Protein AF-A0A392NZS8-F1 (afdb_monomer)

Mean predicted aligned error: 3.99 Å

pLDDT: mean 92.88, std 8.16, range [54.19, 98.12]

Organism: NCBI:txid97028

Sequence (76 aa):
MNLEAIVTNYPYRKNLPKEDIAKEKQTRLALIDFLRGLVEFDPAKRWSPFQASKHPFITGEPFTHPYRPSPETPYI

Foldseek 3Di:
DDPLCCLQVDDDDPPDDPVVVVVSNQLSVQVSLLVCLQVPPPPVSRDDPVQSCPGCNNVVDGDDDRDDGDPDDPPD

InterPro domains:
  IPR011009 Protein kinase-like domain superfamily [SSF56112] (26-74)

Nearest PDB structures (foldseek):
  7ncf-assembly1_A  TM=8.836E-01  e=6.297E-02  Homo sapiens
  6p5s-assembly1_A  TM=8.984E-01  e=9.034E-02  Homo sapiens
  7o7i-assembly1_A  TM=9.120E-01  e=2.512E-01  Homo sapiens
  7q4a-assembly1_B  TM=8.194E-01  e=3.827E-01  Toxoplasma gondii
  4n4s-assembly1_A  TM=5.284E-01  e=2.785E+00  Rattus norvegicus

Secondary structure (DSSP, 8-state):
--HHHHHHHSPPPTT--HHHHHHHHHHHHHHHHHHHHHT-SSTTTSPPHHHHHTSHHHH-----S---PPPPPP--

Radius of gyration: 14.61 Å; Cα contacts (8 Å, |Δi|>4): 55; chains: 1; bounding box: 24×27×50 Å

Structure (mmCIF, N/CA/C/O backbone):
data_AF-A0A392NZS8-F1
#
_entry.id   AF-A0A392NZS8-F1
#
loop_
_atom_site.group_PDB
_atom_site.id
_atom_site.type_symbol
_atom_site.label_atom_id
_atom_site.label_alt_id
_atom_site.label_comp_id
_atom_site.label_asym_id
_atom_site.label_entity_id
_atom_site.label_seq_id
_atom_site.pdbx_PDB_ins_code
_atom_site.Cartn_x
_atom_site.Cartn_y
_atom_site.Cartn_z
_atom_site.occupancy
_atom_site.B_iso_or_equiv
_atom_site.auth_seq_id
_atom_site.auth_comp_id
_atom_site.auth_asym_id
_atom_site.auth_atom_id
_atom_site.pdbx_PDB_model_num
ATOM 1 N N . MET A 1 1 ? 2.507 -18.430 7.911 1.00 69.31 1 MET A N 1
ATOM 2 C CA . MET A 1 1 ? 2.292 -17.011 8.269 1.00 69.31 1 MET A CA 1
ATOM 3 C C . MET A 1 1 ? 2.437 -16.201 6.986 1.00 69.31 1 MET A C 1
ATOM 5 O O . MET A 1 1 ? 3.435 -16.399 6.310 1.00 69.31 1 MET A O 1
ATOM 9 N N . ASN A 1 2 ? 1.437 -15.408 6.590 1.00 89.06 2 ASN A N 1
ATOM 10 C CA . ASN A 1 2 ? 1.475 -14.593 5.364 1.00 89.06 2 ASN A CA 1
ATOM 11 C C . ASN A 1 2 ? 1.521 -13.091 5.715 1.00 89.06 2 ASN A C 1
ATOM 13 O O . ASN A 1 2 ? 1.272 -12.721 6.863 1.00 89.06 2 ASN A O 1
ATOM 17 N N . LEU A 1 3 ? 1.857 -12.240 4.739 1.00 89.75 3 LEU A N 1
ATOM 18 C CA . LEU A 1 3 ? 1.994 -10.789 4.934 1.00 89.75 3 LEU A CA 1
ATOM 19 C C . LEU A 1 3 ? 0.737 -10.159 5.552 1.00 89.75 3 LEU A C 1
ATOM 21 O O . LEU A 1 3 ? 0.841 -9.377 6.493 1.00 89.75 3 LEU A O 1
ATOM 25 N N . GLU A 1 4 ? -0.443 -10.540 5.056 1.00 92.75 4 GLU A N 1
ATOM 26 C CA . GLU A 1 4 ? -1.724 -10.046 5.569 1.00 92.75 4 GLU A CA 1
ATOM 27 C C . GLU A 1 4 ? -1.866 -10.314 7.062 1.00 92.75 4 GLU A C 1
ATOM 29 O O . GLU A 1 4 ? -2.064 -9.377 7.826 1.00 92.75 4 GLU A O 1
ATOM 34 N N . ALA A 1 5 ? -1.677 -11.563 7.494 1.00 94.12 5 ALA A N 1
ATOM 35 C CA . ALA A 1 5 ? -1.809 -11.938 8.895 1.00 94.12 5 ALA A CA 1
ATOM 36 C C . ALA A 1 5 ? -0.808 -11.205 9.800 1.00 94.12 5 ALA A C 1
ATOM 38 O O . ALA A 1 5 ? -1.140 -10.909 10.945 1.00 94.12 5 ALA A O 1
ATOM 39 N N . ILE A 1 6 ? 0.401 -10.907 9.313 1.00 94.31 6 ILE A N 1
ATOM 40 C CA . ILE A 1 6 ? 1.405 -10.154 10.082 1.00 94.31 6 ILE A CA 1
ATOM 41 C C . ILE A 1 6 ? 0.920 -8.721 10.316 1.00 94.31 6 ILE A C 1
ATOM 43 O O . ILE A 1 6 ? 0.932 -8.242 11.449 1.00 94.31 6 ILE A O 1
ATOM 47 N N . VAL A 1 7 ? 0.460 -8.045 9.262 1.00 95.12 7 VAL A N 1
ATOM 48 C CA . VAL A 1 7 ? 0.055 -6.635 9.338 1.00 95.12 7 VAL A CA 1
ATOM 49 C C . VAL A 1 7 ? -1.286 -6.476 10.061 1.00 95.12 7 VAL A C 1
ATOM 51 O O . VAL A 1 7 ? -1.435 -5.594 10.909 1.00 95.12 7 VAL A O 1
ATOM 54 N N . THR A 1 8 ? -2.275 -7.331 9.785 1.00 93.50 8 THR A N 1
ATOM 55 C CA . THR A 1 8 ? -3.608 -7.211 10.397 1.00 93.50 8 THR A CA 1
ATOM 56 C C . THR A 1 8 ? -3.605 -7.564 11.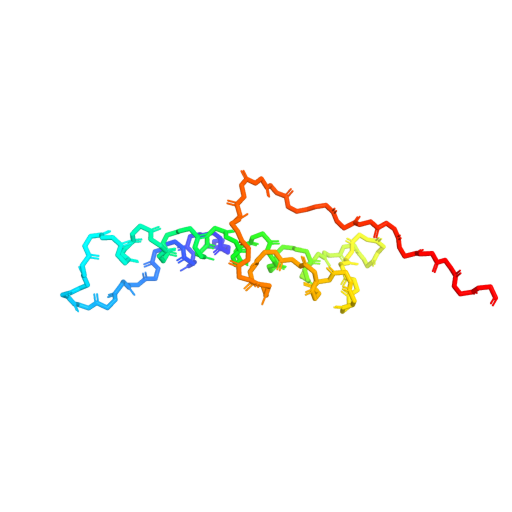877 1.00 93.50 8 THR A C 1
ATOM 58 O O . THR A 1 8 ? -4.347 -6.941 12.633 1.00 93.50 8 THR A O 1
ATOM 61 N N . ASN A 1 9 ? -2.768 -8.515 12.305 1.00 93.56 9 ASN A N 1
ATOM 62 C CA . ASN A 1 9 ? -2.735 -8.978 13.695 1.00 93.56 9 ASN A CA 1
ATOM 63 C C . ASN A 1 9 ? -1.685 -8.266 14.554 1.00 93.56 9 ASN A C 1
ATOM 65 O O . ASN A 1 9 ? -1.589 -8.559 15.746 1.00 93.56 9 ASN A O 1
ATOM 69 N N . TYR A 1 10 ? -0.913 -7.328 13.990 1.00 95.19 10 TYR A N 1
ATOM 70 C CA . TYR A 1 10 ? -0.001 -6.523 14.794 1.00 95.19 10 TYR A CA 1
ATOM 71 C C . TYR A 1 10 ? -0.791 -5.780 15.890 1.00 95.19 10 TYR A C 1
ATOM 73 O O . TYR A 1 10 ? -1.837 -5.191 15.590 1.00 95.19 10 TYR A O 1
ATOM 81 N N . PRO A 1 11 ? -0.361 -5.802 17.161 1.00 95.88 11 PRO A N 1
ATOM 82 C CA . PRO A 1 11 ? -1.123 -5.178 18.236 1.00 95.88 11 PRO A CA 1
ATOM 83 C C . PRO A 1 11 ? -1.325 -3.676 18.007 1.00 95.88 11 PRO A C 1
ATOM 85 O O . PRO A 1 11 ? -0.392 -2.962 17.644 1.00 95.88 11 PRO A O 1
ATOM 88 N N . TYR A 1 12 ? -2.540 -3.186 18.248 1.00 95.38 12 TYR A N 1
ATOM 89 C CA . TYR A 1 12 ? -2.798 -1.747 18.317 1.00 95.38 12 TYR A CA 1
ATOM 90 C C . TYR A 1 12 ? -2.161 -1.158 19.578 1.00 95.38 12 TYR A C 1
ATOM 92 O O . TYR A 1 12 ? -1.969 -1.855 20.583 1.00 95.38 12 TYR A O 1
ATOM 100 N N . ARG A 1 13 ? -1.879 0.151 19.566 1.00 94.44 13 ARG A N 1
ATOM 101 C CA . ARG A 1 13 ? -1.519 0.841 20.812 1.00 94.44 13 ARG A CA 1
ATOM 102 C C . ARG A 1 13 ? -2.695 0.776 21.792 1.00 94.44 13 ARG A C 1
ATOM 104 O O . ARG A 1 13 ? -3.861 0.823 21.403 1.00 94.44 13 ARG A O 1
ATOM 111 N N . LYS A 1 14 ? -2.381 0.660 23.082 1.00 94.00 14 LYS A N 1
ATOM 112 C CA . LYS A 1 14 ? -3.392 0.626 24.147 1.00 94.00 14 LYS A CA 1
ATOM 113 C C . LYS A 1 14 ? -4.136 1.966 24.216 1.00 94.00 14 LYS A C 1
ATOM 115 O O . LYS A 1 14 ? -3.529 3.008 23.993 1.00 94.00 14 LYS A O 1
ATOM 120 N N . ASN A 1 15 ? -5.418 1.922 24.581 1.00 93.69 15 ASN A N 1
ATOM 121 C CA . ASN A 1 15 ? -6.290 3.094 24.768 1.00 93.69 15 ASN A CA 1
ATOM 122 C C . ASN A 1 15 ? -6.479 3.973 23.517 1.00 93.69 15 ASN A C 1
ATOM 124 O O . ASN A 1 15 ? -6.733 5.169 23.639 1.00 93.69 15 ASN A O 1
ATOM 128 N N . LEU A 1 16 ? -6.367 3.393 22.319 1.00 94.19 16 LEU A N 1
ATOM 129 C CA . LEU A 1 16 ? -6.645 4.114 21.081 1.00 94.19 16 LEU A CA 1
ATOM 130 C C . LEU A 1 16 ? -8.159 4.401 20.949 1.00 94.19 16 LEU A C 1
ATOM 132 O O . LEU A 1 16 ? -8.966 3.488 21.169 1.00 94.19 16 LEU A O 1
ATOM 136 N N . PRO A 1 17 ? -8.571 5.622 20.563 1.00 96.94 17 PRO A N 1
ATOM 137 C CA . PRO A 1 17 ? -9.955 5.906 20.199 1.00 96.94 17 PRO A CA 1
ATOM 138 C C . PRO A 1 17 ? -10.456 4.977 19.085 1.00 96.94 17 PRO A C 1
ATOM 140 O O . PRO A 1 17 ? -9.705 4.601 18.186 1.00 96.94 17 PRO A O 1
ATOM 143 N N . LYS A 1 18 ? -11.752 4.635 19.099 1.00 95.00 18 LYS A N 1
ATOM 144 C CA . LYS A 1 18 ? -12.352 3.747 18.080 1.00 95.00 18 LYS A CA 1
ATOM 145 C C . LYS A 1 18 ? -12.160 4.266 16.650 1.00 95.00 18 LYS A C 1
ATOM 147 O O . LYS A 1 18 ? -11.965 3.470 15.737 1.00 95.00 18 LYS A O 1
ATOM 152 N N . GLU A 1 19 ? -12.211 5.584 16.469 1.00 96.00 19 GLU A N 1
ATOM 153 C CA . GLU A 1 19 ? -11.978 6.236 15.178 1.00 96.00 19 GLU A CA 1
ATOM 154 C C . GLU A 1 19 ? -10.547 6.008 14.678 1.00 96.00 19 GLU A C 1
ATOM 156 O O . GLU A 1 19 ? -10.345 5.653 13.519 1.00 96.00 19 GLU A O 1
ATOM 161 N N . ASP A 1 20 ? -9.558 6.122 15.563 1.00 95.69 20 ASP A N 1
ATOM 162 C CA . ASP A 1 20 ? -8.158 5.902 15.210 1.00 95.69 20 ASP A CA 1
ATOM 163 C C . ASP A 1 20 ? -7.877 4.427 14.908 1.00 95.69 20 ASP A C 1
ATOM 165 O O . ASP A 1 20 ? -7.087 4.128 14.017 1.00 95.69 20 ASP A O 1
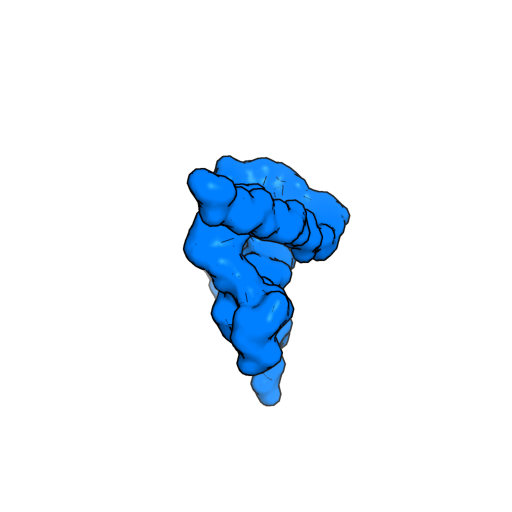ATOM 169 N N . ILE A 1 21 ? -8.581 3.493 15.564 1.00 95.81 21 ILE A N 1
ATOM 170 C CA . ILE A 1 21 ? -8.507 2.061 15.224 1.00 95.81 21 ILE A CA 1
ATOM 171 C C . ILE A 1 21 ? -9.035 1.835 13.804 1.00 95.81 21 ILE A C 1
ATOM 173 O O . ILE A 1 21 ? -8.441 1.079 13.035 1.00 95.81 21 ILE A O 1
ATOM 177 N N . ALA A 1 22 ? -10.143 2.485 13.438 1.00 94.44 22 ALA A N 1
ATOM 178 C CA . ALA A 1 22 ? -10.703 2.385 12.095 1.00 94.44 22 ALA A CA 1
ATOM 179 C C . ALA A 1 22 ? -9.763 2.993 11.039 1.00 94.44 22 ALA A C 1
ATOM 181 O O . ALA A 1 22 ? -9.530 2.364 10.005 1.00 94.44 22 ALA A O 1
ATOM 182 N N . LYS A 1 23 ? -9.168 4.161 11.322 1.00 94.44 23 LYS A N 1
ATOM 183 C CA . LYS A 1 23 ? -8.146 4.787 10.466 1.00 94.44 23 LYS A CA 1
ATOM 184 C C . LYS A 1 23 ? -6.934 3.878 10.296 1.00 94.44 23 LYS A C 1
ATOM 186 O O . LYS A 1 23 ? -6.533 3.605 9.171 1.00 94.44 23 LYS A O 1
ATOM 191 N N . GLU A 1 24 ? -6.394 3.341 11.388 1.00 95.81 24 GLU A N 1
ATOM 192 C CA . GLU A 1 24 ? -5.245 2.439 11.338 1.00 95.81 24 GLU A CA 1
ATOM 193 C C . GLU A 1 24 ? -5.570 1.150 10.574 1.00 95.81 24 GLU A C 1
ATOM 195 O O . GLU A 1 24 ? -4.753 0.691 9.778 1.00 95.81 24 GLU A O 1
ATOM 200 N N . LYS A 1 25 ? -6.774 0.587 10.740 1.00 94.88 25 LYS A N 1
ATOM 201 C CA . LYS A 1 25 ? -7.226 -0.563 9.947 1.00 94.88 25 LYS A CA 1
ATOM 202 C C . LYS A 1 25 ? -7.194 -0.249 8.449 1.00 94.88 25 LYS A C 1
ATOM 204 O O . LYS A 1 25 ? -6.719 -1.082 7.679 1.00 94.88 25 LYS A O 1
ATOM 209 N N . GLN A 1 26 ? -7.633 0.942 8.040 1.00 95.44 26 GLN A N 1
ATOM 210 C CA . GLN A 1 26 ? -7.566 1.366 6.642 1.00 95.44 26 GLN A CA 1
ATOM 211 C C . GLN A 1 26 ? -6.121 1.541 6.162 1.00 95.44 26 GLN A C 1
ATOM 213 O O . GLN A 1 26 ? -5.758 1.047 5.094 1.00 95.44 26 GLN A O 1
ATOM 218 N N . THR A 1 27 ? -5.269 2.160 6.980 1.00 96.25 27 THR A N 1
ATOM 219 C CA . THR A 1 27 ? -3.836 2.315 6.698 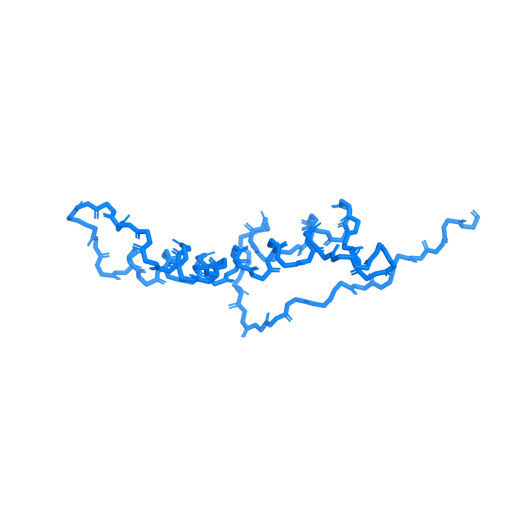1.00 96.25 27 THR A CA 1
ATOM 220 C C . THR A 1 27 ? -3.133 0.966 6.554 1.00 96.25 27 THR A C 1
ATOM 222 O O . THR A 1 27 ? -2.300 0.800 5.669 1.00 96.25 27 THR A O 1
ATOM 225 N N . ARG A 1 28 ? -3.488 -0.031 7.373 1.00 97.31 28 ARG A N 1
ATOM 226 C CA . ARG A 1 28 ? -2.959 -1.400 7.284 1.00 97.31 28 ARG A CA 1
ATOM 227 C C . ARG A 1 28 ? -3.346 -2.081 5.972 1.00 97.31 28 ARG A C 1
ATOM 229 O O . ARG A 1 28 ? -2.505 -2.753 5.383 1.00 97.31 28 ARG A O 1
ATOM 236 N N . LEU A 1 29 ? -4.577 -1.889 5.492 1.00 96.94 29 LEU A N 1
ATOM 237 C CA . LEU A 1 29 ? -4.999 -2.397 4.180 1.00 96.94 29 LEU A CA 1
ATOM 238 C C . LEU A 1 29 ? -4.197 -1.747 3.047 1.00 96.94 29 LEU A C 1
ATOM 240 O O . LEU A 1 29 ? -3.681 -2.456 2.185 1.00 96.94 29 LEU A O 1
ATOM 244 N N . ALA A 1 30 ? -4.021 -0.425 3.101 1.00 97.81 30 ALA A N 1
ATOM 245 C CA . ALA A 1 30 ? -3.203 0.303 2.136 1.00 97.81 30 ALA A CA 1
ATOM 246 C C . ALA A 1 30 ? -1.731 -0.151 2.173 1.00 97.81 30 ALA A C 1
ATOM 248 O O . ALA A 1 30 ? -1.110 -0.314 1.129 1.00 97.81 30 ALA A O 1
ATOM 249 N N . LEU A 1 31 ? -1.172 -0.403 3.362 1.00 98.00 31 LEU A N 1
ATOM 250 C CA . LEU A 1 31 ? 0.193 -0.910 3.525 1.00 98.00 31 LEU A CA 1
ATOM 251 C C . LEU A 1 31 ? 0.371 -2.289 2.880 1.00 98.00 31 LEU A C 1
ATOM 253 O O . LEU A 1 31 ? 1.384 -2.539 2.234 1.00 98.00 31 LEU A O 1
ATOM 257 N N . ILE A 1 32 ? -0.596 -3.192 3.056 1.00 97.44 32 ILE A N 1
ATOM 258 C CA . ILE A 1 32 ? -0.541 -4.530 2.455 1.00 97.44 32 ILE A CA 1
ATOM 259 C C . ILE A 1 32 ? -0.516 -4.428 0.926 1.00 97.44 32 ILE A C 1
ATOM 261 O O . ILE A 1 32 ? 0.316 -5.080 0.295 1.00 97.44 32 ILE A O 1
ATOM 265 N N . ASP A 1 33 ? -1.408 -3.625 0.340 1.00 97.88 33 ASP A N 1
ATOM 266 C CA . ASP A 1 33 ? -1.466 -3.409 -1.112 1.00 97.88 33 ASP A CA 1
ATOM 267 C C . ASP A 1 33 ? -0.161 -2.794 -1.635 1.00 97.88 33 ASP A C 1
ATOM 269 O O . ASP A 1 33 ? 0.441 -3.295 -2.584 1.00 97.88 33 ASP A O 1
ATOM 273 N N . PHE A 1 34 ? 0.351 -1.795 -0.915 1.00 98.12 34 PHE A N 1
ATOM 274 C CA . PHE A 1 34 ? 1.614 -1.142 -1.225 1.00 98.12 34 PHE A CA 1
ATOM 275 C C . PHE A 1 34 ? 2.800 -2.111 -1.245 1.00 98.12 34 PHE A C 1
ATOM 277 O O . PHE A 1 34 ? 3.571 -2.155 -2.204 1.00 98.12 34 PHE A O 1
ATOM 284 N N . LEU A 1 35 ? 2.939 -2.921 -0.192 1.00 97.06 35 LEU A N 1
ATOM 285 C CA . LEU A 1 35 ? 4.019 -3.896 -0.092 1.00 97.06 35 LEU A CA 1
ATOM 286 C C . LEU A 1 35 ? 3.908 -4.963 -1.179 1.00 97.06 35 LEU A C 1
ATOM 288 O O . LEU A 1 35 ? 4.932 -5.325 -1.747 1.00 97.06 35 LEU A O 1
ATOM 292 N N . ARG A 1 36 ? 2.698 -5.428 -1.517 1.00 95.88 36 ARG A N 1
ATOM 293 C CA . ARG A 1 36 ? 2.489 -6.388 -2.614 1.00 95.88 36 ARG A CA 1
ATOM 294 C C . ARG A 1 36 ? 3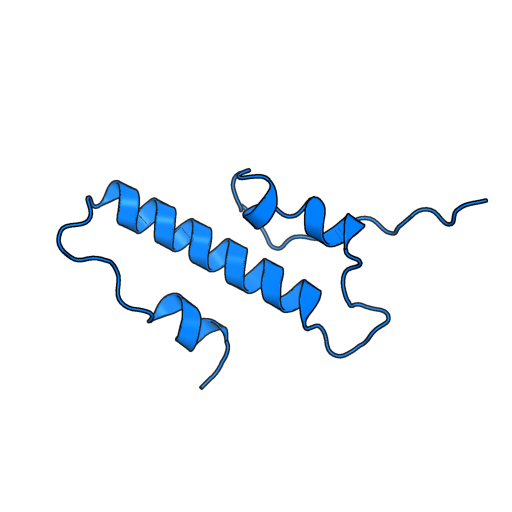.043 -5.880 -3.940 1.00 95.88 36 ARG A C 1
ATOM 296 O O . ARG A 1 36 ? 3.705 -6.643 -4.630 1.00 95.88 36 ARG A O 1
ATOM 303 N N . GLY A 1 37 ? 2.827 -4.607 -4.260 1.00 96.38 37 GLY A N 1
ATOM 304 C CA . GLY A 1 37 ? 3.384 -3.997 -5.465 1.00 96.38 37 GLY A CA 1
ATOM 305 C C . GLY A 1 37 ? 4.912 -3.879 -5.452 1.00 96.38 37 GLY A C 1
ATOM 306 O O . GLY A 1 37 ? 5.563 -4.116 -6.471 1.00 96.38 37 GLY A O 1
ATOM 307 N N . LEU A 1 38 ? 5.502 -3.553 -4.296 1.00 96.44 38 LEU A N 1
ATOM 308 C CA . LEU A 1 38 ? 6.955 -3.397 -4.141 1.00 96.44 38 LEU A CA 1
ATOM 309 C C . LEU A 1 38 ? 7.723 -4.722 -4.109 1.00 96.44 38 LEU A C 1
ATOM 311 O O . LEU A 1 38 ? 8.821 -4.811 -4.658 1.00 96.44 38 LEU A O 1
ATOM 315 N N . VAL A 1 39 ? 7.170 -5.737 -3.446 1.00 94.69 39 VAL A N 1
ATOM 316 C CA . VAL A 1 39 ? 7.789 -7.064 -3.300 1.00 94.69 39 VAL A CA 1
ATOM 317 C C . VAL A 1 39 ? 7.225 -8.087 -4.284 1.00 94.69 39 VAL A C 1
ATOM 319 O O . VAL A 1 39 ? 7.348 -9.291 -4.064 1.00 94.69 39 VAL A O 1
ATOM 322 N N . GLU A 1 40 ? 6.616 -7.620 -5.375 1.00 95.69 40 GLU A N 1
ATOM 323 C CA . GLU A 1 40 ? 6.179 -8.473 -6.476 1.00 95.69 40 GLU A CA 1
ATOM 324 C C . GLU A 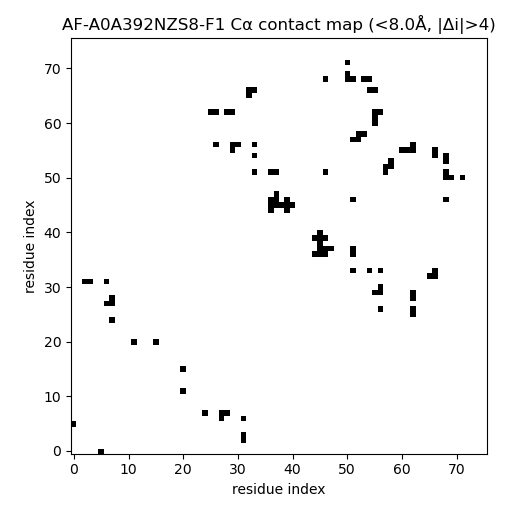1 40 ? 7.375 -9.260 -7.033 1.00 95.69 40 GLU A C 1
ATOM 326 O O . GLU A 1 40 ? 8.473 -8.726 -7.260 1.00 95.69 40 GLU A O 1
ATOM 331 N N . PHE A 1 41 ? 7.166 -10.564 -7.203 1.00 93.94 41 PHE A N 1
ATOM 332 C CA . PHE A 1 41 ? 8.209 -11.502 -7.585 1.00 93.94 41 PHE A CA 1
ATOM 333 C C . PHE A 1 41 ? 8.634 -11.277 -9.034 1.00 93.94 41 PHE A C 1
ATOM 335 O O . PHE A 1 41 ? 9.831 -11.200 -9.316 1.00 93.94 41 PHE A O 1
ATOM 342 N N . ASP A 1 42 ? 7.657 -11.123 -9.928 1.00 95.50 42 ASP A N 1
ATOM 343 C CA . ASP A 1 42 ? 7.899 -10.834 -11.337 1.00 95.50 42 ASP A CA 1
ATOM 344 C C . ASP A 1 42 ? 8.394 -9.382 -11.501 1.00 95.50 42 ASP A C 1
ATOM 346 O O . ASP A 1 42 ? 7.624 -8.441 -11.280 1.00 95.50 42 ASP A O 1
ATOM 350 N N . PRO A 1 43 ? 9.660 -9.151 -11.899 1.00 93.56 43 PRO A N 1
ATOM 351 C CA . PRO A 1 43 ? 10.203 -7.801 -12.019 1.00 93.56 43 PRO A CA 1
ATOM 352 C C . PRO A 1 43 ? 9.468 -6.953 -13.063 1.00 93.56 43 PRO A C 1
ATOM 354 O O . PRO A 1 43 ? 9.490 -5.734 -12.947 1.00 93.56 43 PRO A O 1
ATOM 357 N N . ALA A 1 44 ? 8.794 -7.567 -14.044 1.00 92.00 44 ALA A N 1
ATOM 358 C CA . ALA A 1 44 ? 8.007 -6.838 -15.037 1.00 92.00 44 ALA A CA 1
ATOM 359 C C . ALA A 1 44 ? 6.677 -6.306 -14.472 1.00 92.00 44 ALA A C 1
ATOM 361 O O . ALA A 1 44 ? 6.088 -5.390 -15.043 1.00 92.00 44 ALA A O 1
ATOM 362 N N . LYS A 1 45 ? 6.192 -6.880 -13.364 1.00 92.62 45 LYS A N 1
ATOM 363 C CA . LYS A 1 45 ? 4.965 -6.456 -12.666 1.00 92.62 45 LYS A CA 1
ATOM 364 C C . LYS A 1 45 ? 5.252 -5.638 -11.409 1.00 92.62 45 LYS A C 1
ATOM 366 O O . LYS A 1 45 ? 4.346 -4.984 -10.890 1.00 92.62 45 LYS A O 1
ATOM 371 N N . ARG A 1 46 ? 6.492 -5.685 -10.914 1.00 95.69 46 ARG A N 1
ATOM 372 C CA . ARG A 1 46 ? 6.943 -4.934 -9.744 1.00 95.69 46 ARG A CA 1
ATOM 373 C C . ARG A 1 46 ? 6.857 -3.439 -9.991 1.00 95.69 46 ARG A C 1
ATOM 375 O O . ARG A 1 46 ? 7.301 -2.945 -11.023 1.00 95.69 46 ARG A O 1
ATOM 382 N N . TRP A 1 47 ? 6.315 -2.721 -9.014 1.00 96.88 47 TRP A N 1
ATOM 383 C CA . TRP A 1 47 ? 6.193 -1.276 -9.120 1.00 96.88 47 TRP A CA 1
ATOM 384 C C . TRP A 1 47 ? 7.560 -0.606 -9.080 1.00 96.88 47 TRP A C 1
ATOM 386 O O . TRP A 1 47 ? 8.400 -0.913 -8.228 1.00 96.88 47 TRP A O 1
ATOM 396 N N . SER A 1 48 ? 7.751 0.362 -9.971 1.00 95.69 48 SER A N 1
ATOM 397 C CA . SER A 1 48 ? 8.876 1.283 -9.885 1.00 95.69 48 SER A CA 1
ATOM 398 C C . SER A 1 48 ? 8.737 2.196 -8.652 1.00 95.69 48 SER A C 1
ATOM 400 O O . SER A 1 48 ? 7.630 2.390 -8.128 1.00 95.69 48 SER A O 1
ATOM 402 N N . PRO A 1 49 ? 9.826 2.851 -8.210 1.00 95.62 49 PRO A N 1
ATOM 403 C CA . PRO A 1 49 ? 9.741 3.878 -7.174 1.00 95.62 49 PRO A CA 1
ATOM 404 C C . PRO A 1 49 ? 8.759 5.008 -7.51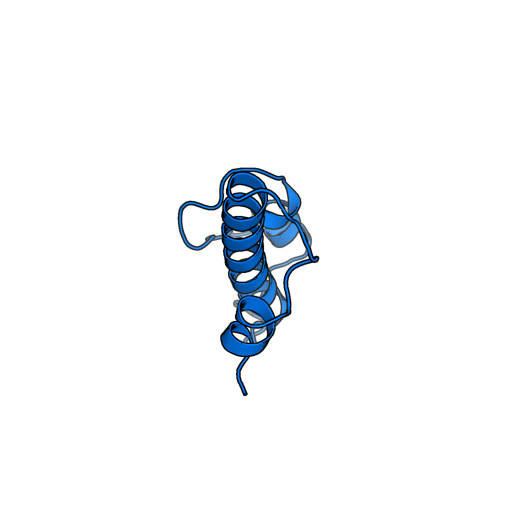7 1.00 95.62 49 PRO A C 1
ATOM 406 O O . PRO A 1 49 ? 8.039 5.488 -6.641 1.00 95.62 49 PRO A O 1
ATOM 409 N N . PHE A 1 50 ? 8.687 5.418 -8.788 1.00 94.75 50 PHE A N 1
ATOM 410 C CA . PHE A 1 50 ? 7.777 6.476 -9.222 1.00 94.75 50 PHE A CA 1
ATOM 411 C C . PHE A 1 50 ? 6.317 6.022 -9.150 1.00 94.75 50 PHE A C 1
ATOM 413 O O . PHE A 1 50 ? 5.489 6.731 -8.577 1.00 94.75 50 PHE A O 1
ATOM 420 N N . GLN A 1 51 ? 6.003 4.816 -9.626 1.00 95.94 51 GLN A N 1
ATOM 4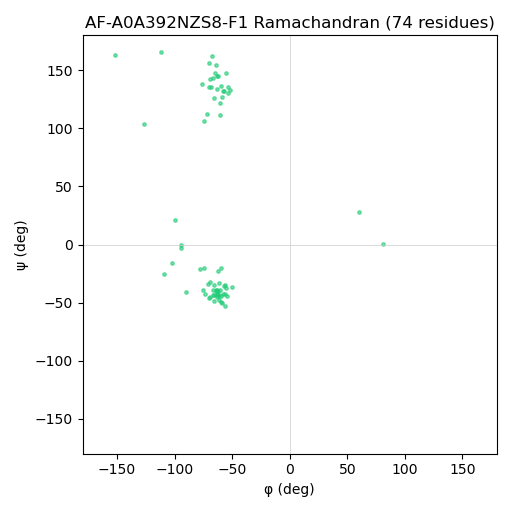21 C CA . GLN A 1 51 ? 4.667 4.229 -9.513 1.00 95.94 51 GLN A CA 1
ATOM 422 C C . GLN A 1 51 ? 4.226 4.075 -8.053 1.00 95.94 51 GLN A C 1
ATOM 424 O O . GLN A 1 51 ? 3.101 4.442 -7.704 1.00 95.94 51 GLN A O 1
ATOM 429 N N . ALA A 1 52 ? 5.123 3.581 -7.197 1.00 97.19 52 ALA A N 1
ATOM 430 C CA . ALA A 1 52 ? 4.871 3.382 -5.776 1.00 97.19 52 ALA A CA 1
ATOM 431 C C . ALA A 1 52 ? 4.665 4.712 -5.028 1.00 97.19 52 ALA A C 1
ATOM 433 O O . ALA A 1 52 ? 3.813 4.794 -4.145 1.00 97.19 52 ALA A O 1
ATOM 434 N N . SER A 1 53 ? 5.363 5.785 -5.423 1.00 96.69 53 SER A N 1
ATOM 435 C CA . SER A 1 53 ? 5.222 7.121 -4.812 1.00 96.69 53 SER A CA 1
ATOM 436 C C . SER A 1 53 ? 3.808 7.708 -4.909 1.00 96.69 53 SER A C 1
ATOM 438 O O . SER A 1 53 ? 3.452 8.606 -4.149 1.00 96.69 53 SER A O 1
ATOM 440 N N . LYS A 1 54 ? 2.999 7.207 -5.847 1.00 96.62 54 LYS A N 1
ATOM 441 C CA . LYS A 1 54 ? 1.623 7.651 -6.097 1.00 96.62 54 LYS A CA 1
ATOM 442 C C . LYS A 1 54 ? 0.569 6.812 -5.366 1.00 96.62 54 LYS A C 1
ATOM 444 O O . LYS A 1 54 ? -0.615 7.122 -5.453 1.00 96.62 54 LYS A O 1
ATOM 449 N N . HIS A 1 55 ? 0.975 5.763 -4.652 1.00 98.00 55 HIS A N 1
ATOM 450 C CA . HIS A 1 55 ? 0.060 4.882 -3.934 1.00 98.00 55 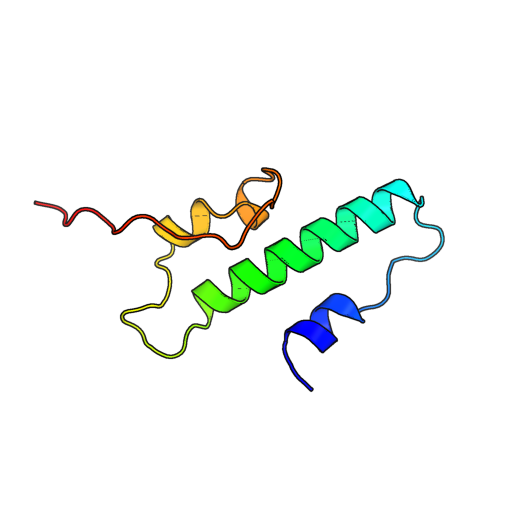HIS A CA 1
ATOM 451 C C . 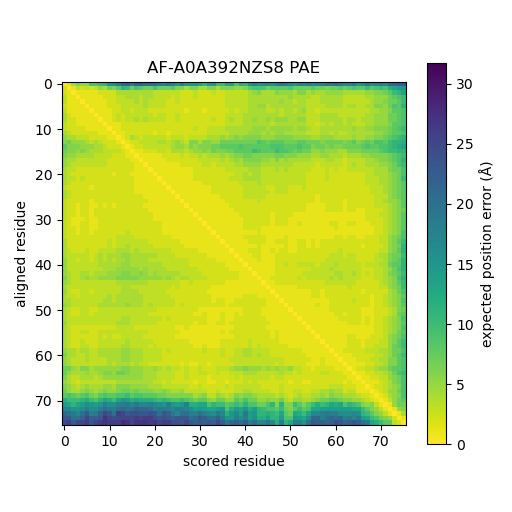HIS A 1 55 ? -0.597 5.592 -2.723 1.00 98.00 55 HIS A C 1
ATOM 453 O O . HIS A 1 55 ? 0.114 6.291 -1.994 1.00 98.00 55 HIS A O 1
ATOM 459 N N . PRO A 1 56 ? -1.893 5.348 -2.415 1.00 97.69 56 PRO A N 1
ATOM 460 C CA . PRO A 1 56 ? -2.608 5.949 -1.275 1.00 97.69 56 PRO A CA 1
ATOM 461 C C . PRO A 1 56 ? -1.895 5.857 0.085 1.00 97.69 56 PRO A C 1
ATOM 463 O O . PRO A 1 56 ? -1.914 6.797 0.871 1.00 97.69 56 PRO A O 1
ATOM 466 N N . PHE A 1 57 ? -1.201 4.746 0.353 1.00 97.69 57 PHE A N 1
ATOM 467 C CA . PHE A 1 57 ? -0.370 4.576 1.559 1.00 97.69 57 PHE A CA 1
ATOM 468 C C . PHE A 1 57 ? 0.713 5.662 1.721 1.00 97.69 57 PHE A C 1
ATOM 470 O O . PHE A 1 57 ? 1.025 6.042 2.844 1.00 97.69 57 PHE A O 1
ATOM 477 N N . ILE A 1 58 ? 1.283 6.150 0.615 1.00 97.62 58 ILE A N 1
ATOM 478 C CA . ILE A 1 58 ? 2.328 7.181 0.614 1.00 97.62 58 ILE A CA 1
ATOM 479 C C . ILE A 1 58 ? 1.719 8.581 0.541 1.00 97.62 58 ILE A C 1
ATOM 481 O O . ILE A 1 58 ? 2.187 9.488 1.223 1.00 97.62 58 ILE A O 1
ATOM 485 N N . THR A 1 59 ? 0.680 8.767 -0.275 1.00 96.50 59 THR A N 1
ATOM 486 C CA . THR A 1 59 ? 0.066 10.086 -0.492 1.00 96.50 59 THR A CA 1
ATOM 487 C C . THR A 1 59 ? -0.862 10.519 0.642 1.00 96.50 59 THR A C 1
ATOM 489 O O . THR A 1 59 ? -1.123 11.708 0.785 1.00 96.50 59 THR A O 1
ATOM 492 N N . GLY A 1 60 ? -1.360 9.576 1.447 1.00 94.19 60 GLY A N 1
ATOM 493 C CA . GLY A 1 60 ? -2.367 9.827 2.478 1.00 94.19 60 GLY A CA 1
ATOM 494 C C . GLY A 1 60 ? -3.800 9.897 1.941 1.00 94.19 60 GLY A C 1
ATOM 495 O O . GLY A 1 60 ? -4.730 10.092 2.722 1.00 94.19 60 GLY A O 1
ATOM 496 N N . GLU A 1 61 ? -3.991 9.712 0.632 1.00 95.62 61 GLU A N 1
ATOM 497 C CA . GLU A 1 61 ? -5.319 9.623 0.027 1.00 95.62 61 GLU A CA 1
ATOM 498 C C . GLU A 1 61 ? -6.083 8.385 0.534 1.00 95.62 61 GLU A C 1
ATOM 500 O O . GLU A 1 61 ? -5.472 7.376 0.909 1.00 95.62 61 GLU A O 1
ATOM 505 N N . PRO A 1 62 ? -7.427 8.400 0.530 1.00 94.81 62 PRO A N 1
ATOM 506 C CA . PRO A 1 62 ? -8.213 7.240 0.927 1.00 94.81 62 PRO A CA 1
ATOM 507 C C . PRO A 1 62 ? -7.937 6.020 0.038 1.00 94.81 62 PRO A C 1
ATOM 509 O O . PRO A 1 62 ? -8.174 6.030 -1.170 1.00 94.81 62 PRO A O 1
ATOM 512 N N . PHE A 1 63 ? -7.500 4.918 0.647 1.00 96.81 63 PHE A N 1
ATOM 513 C CA . PHE A 1 63 ? -7.411 3.632 -0.040 1.00 96.81 63 PHE A CA 1
ATOM 514 C C . PHE A 1 63 ? -8.817 3.045 -0.204 1.00 96.81 63 PHE A C 1
ATOM 516 O O . PHE A 1 63 ? -9.406 2.605 0.774 1.00 96.81 63 PHE A O 1
ATOM 523 N N . THR A 1 64 ? -9.389 3.056 -1.406 1.00 94.56 64 THR A N 1
ATOM 524 C CA . THR A 1 64 ? -10.767 2.571 -1.646 1.00 94.56 64 THR A CA 1
ATOM 525 C C . THR A 1 64 ? -10.816 1.262 -2.428 1.00 94.56 64 THR A C 1
ATOM 527 O O . THR A 1 64 ? -11.763 0.490 -2.291 1.00 94.56 64 THR A O 1
ATOM 530 N N . HIS A 1 65 ? -9.783 0.986 -3.218 1.00 93.88 65 HIS A N 1
ATOM 531 C CA . HIS A 1 65 ? -9.640 -0.214 -4.030 1.00 93.88 65 HIS A CA 1
ATOM 532 C C . HIS A 1 65 ? -8.151 -0.540 -4.219 1.00 93.88 65 HIS A C 1
ATOM 534 O O . HIS A 1 65 ? -7.318 0.352 -4.042 1.00 93.88 65 HIS A O 1
ATOM 540 N N . PRO A 1 66 ? -7.808 -1.776 -4.632 1.00 95.75 66 PRO A N 1
ATOM 541 C CA . PRO A 1 66 ? -6.436 -2.131 -4.983 1.00 95.75 66 PRO A CA 1
ATOM 542 C C . PRO A 1 66 ? -5.845 -1.145 -5.989 1.00 95.75 66 PRO A C 1
ATOM 544 O O . PRO A 1 66 ? -6.501 -0.789 -6.980 1.00 95.75 66 PRO A O 1
ATOM 547 N N . TYR A 1 67 ? -4.628 -0.685 -5.729 1.00 96.25 67 TYR A N 1
ATOM 548 C CA . TYR A 1 67 ? -3.965 0.294 -6.570 1.00 96.25 67 TYR A CA 1
ATOM 549 C C . TYR A 1 67 ? -3.450 -0.362 -7.851 1.00 96.25 67 TYR A C 1
ATOM 551 O O . TYR A 1 67 ? -2.918 -1.473 -7.859 1.00 96.25 67 TYR A O 1
ATOM 559 N N . ARG A 1 68 ? -3.622 0.342 -8.968 1.00 94.50 68 ARG A N 1
ATOM 560 C CA . ARG A 1 68 ? -3.136 -0.080 -10.281 1.00 94.50 68 ARG A CA 1
ATOM 561 C C . ARG A 1 68 ? -2.304 1.063 -10.842 1.00 94.50 68 ARG A C 1
ATOM 563 O O . ARG A 1 68 ? -2.896 2.063 -11.249 1.00 94.50 68 ARG A O 1
ATOM 570 N N . PRO A 1 69 ? -0.966 0.969 -10.826 1.00 92.50 69 PRO A N 1
ATOM 571 C CA . PRO A 1 69 ? -0.150 2.038 -11.365 1.00 92.50 69 PRO A CA 1
ATOM 572 C C . PRO A 1 69 ? -0.345 2.143 -12.873 1.00 92.50 69 PRO A C 1
ATOM 574 O O . PRO A 1 69 ? -0.457 1.136 -13.577 1.00 92.50 69 PRO A O 1
ATOM 577 N N . SER A 1 70 ? -0.338 3.372 -13.374 1.00 87.56 70 SER A N 1
ATOM 578 C CA . SER A 1 70 ? -0.238 3.607 -14.809 1.00 87.56 70 SER A CA 1
ATOM 579 C C . SER A 1 70 ? 1.109 3.087 -15.331 1.00 87.56 70 SER A C 1
ATOM 581 O O . SER A 1 70 ? 2.121 3.203 -14.623 1.00 87.56 70 SER A O 1
ATOM 583 N N . PRO A 1 71 ? 1.157 2.540 -16.560 1.00 84.12 71 PRO A N 1
ATOM 584 C CA . PRO A 1 71 ? 2.418 2.270 -17.232 1.00 84.12 71 PRO A CA 1
ATOM 585 C C . PRO A 1 71 ? 3.252 3.547 -17.271 1.00 84.12 71 PRO A C 1
ATOM 587 O O . PRO A 1 71 ? 2.728 4.626 -17.558 1.00 84.12 71 PRO A O 1
ATOM 590 N N . GLU A 1 72 ? 4.537 3.433 -16.965 1.00 77.94 72 GLU A N 1
ATOM 591 C CA . GLU A 1 72 ? 5.445 4.553 -17.161 1.00 77.94 72 GLU A CA 1
ATOM 592 C C . GLU A 1 72 ? 5.545 4.809 -18.664 1.00 77.94 72 GLU A C 1
ATOM 594 O O . GLU A 1 72 ? 5.800 3.890 -19.445 1.00 77.94 72 GLU A O 1
ATOM 599 N N . THR A 1 73 ? 5.295 6.047 -19.090 1.00 73.69 73 THR A N 1
ATOM 600 C CA . THR A 1 73 ? 5.626 6.446 -20.456 1.00 73.69 73 THR A CA 1
ATOM 601 C C . THR A 1 73 ? 7.124 6.244 -20.643 1.00 73.69 73 THR A C 1
ATOM 603 O O . THR A 1 73 ? 7.886 6.775 -19.829 1.00 73.69 73 THR A O 1
ATOM 606 N N . PRO A 1 74 ? 7.563 5.509 -21.681 1.00 66.44 74 PRO A N 1
ATOM 607 C CA . PRO A 1 74 ? 8.974 5.451 -22.019 1.00 66.44 74 PRO A CA 1
ATOM 608 C C . PRO A 1 74 ? 9.477 6.883 -22.175 1.00 66.44 74 PRO A C 1
ATOM 610 O O . PRO A 1 74 ? 8.833 7.688 -22.852 1.00 66.44 74 PRO A O 1
ATOM 613 N N . TYR A 1 75 ? 10.590 7.214 -21.526 1.00 61.62 75 TYR A N 1
ATOM 614 C CA . TYR A 1 75 ? 11.299 8.444 -21.852 1.00 61.62 75 TYR A CA 1
ATOM 615 C C . TYR A 1 75 ? 11.714 8.328 -23.327 1.00 61.62 75 TYR A C 1
ATOM 617 O O . TYR A 1 75 ? 12.478 7.426 -23.671 1.00 61.62 75 TYR A O 1
ATOM 625 N N . ILE A 1 76 ? 11.105 9.154 -24.184 1.00 54.19 76 ILE A N 1
ATOM 626 C CA . ILE A 1 76 ? 11.470 9.304 -25.602 1.00 54.19 76 ILE A CA 1
ATOM 627 C C . ILE A 1 76 ? 12.798 10.052 -25.681 1.00 54.19 76 ILE A C 1
ATOM 629 O O . ILE A 1 76 ? 12.941 11.045 -24.929 1.00 54.19 76 ILE A O 1
#

Solvent-accessible surface area (backbone atoms only — not comparable to full-atom values): 4877 Å² total; per-residue (Å²): 140,54,73,64,60,55,61,72,66,51,81,74,72,83,92,63,55,73,67,57,51,54,51,49,54,50,51,46,54,26,45,52,54,52,47,51,36,62,68,36,82,55,72,90,72,29,48,49,72,72,48,50,59,70,34,35,66,68,65,69,48,84,69,84,65,87,86,76,69,74,81,78,75,75,88,126